Protein AF-A0AAW6M8Z7-F1 (afdb_monomer)

Nearest PDB structures (foldseek):
  5mqp-assembly6_F  TM=1.005E+00  e=2.403E-05  Bacteroides thetaiotaomicron
  5olq-assembly3_C  TM=9.081E-01  e=1.894E-02  Bacteroides thetaiotaomicron
  3vsv-assembly1_C  TM=9.622E-01  e=9.103E-01  Thermoanaerobacterium saccharolyticum JW/SL-YS485
  6kqt-assembly1_A  TM=6.271E-01  e=4.774E-01  Eubacterium ramulus ATCC 29099
  6kqs-assembly1_A  TM=6.191E-01  e=9.103E-01  Eubacterium ramulus ATCC 29099

Mean predicted aligned error: 6.56 Å

Structure (mmCIF, N/CA/C/O backbone):
data_AF-A0AAW6M8Z7-F1
#
_entry.id   AF-A0AAW6M8Z7-F1
#
loop_
_atom_site.group_PDB
_atom_site.id
_atom_site.type_symbol
_atom_site.label_atom_id
_atom_site.label_alt_id
_atom_site.label_comp_id
_atom_site.label_asym_id
_atom_site.label_entity_id
_atom_site.label_seq_id
_atom_site.pdbx_PDB_ins_code
_atom_site.Cartn_x
_atom_site.Cartn_y
_atom_site.Cartn_z
_atom_site.occupancy
_atom_site.B_iso_or_equiv
_atom_site.auth_seq_id
_atom_site.auth_comp_id
_atom_site.auth_asym_id
_atom_site.auth_atom_id
_atom_site.pdbx_PDB_model_num
ATOM 1 N N . MET A 1 1 ? -29.162 4.398 35.207 1.00 60.16 1 MET A N 1
ATOM 2 C CA . MET A 1 1 ? -29.189 3.414 34.095 1.00 60.16 1 MET A CA 1
ATOM 3 C C . MET A 1 1 ? -28.975 2.025 34.680 1.00 60.16 1 MET A C 1
ATOM 5 O O . MET A 1 1 ? -28.087 1.881 35.499 1.00 60.16 1 MET A O 1
ATOM 9 N N . SER A 1 2 ? -29.790 1.026 34.326 1.00 78.19 2 SER A N 1
ATOM 10 C CA . SER A 1 2 ? -29.606 -0.351 34.822 1.00 78.19 2 SER A CA 1
ATOM 11 C C . SER A 1 2 ? -28.331 -0.974 34.235 1.00 78.19 2 SER A C 1
ATOM 13 O O . SER A 1 2 ? -28.096 -0.832 33.034 1.00 78.19 2 SER A O 1
ATOM 15 N N . ASN A 1 3 ? -27.554 -1.699 35.046 1.00 84.62 3 ASN A N 1
ATOM 16 C CA . ASN A 1 3 ? -26.299 -2.368 34.656 1.00 84.62 3 ASN A CA 1
ATOM 17 C C . ASN A 1 3 ? -26.455 -3.220 33.386 1.00 84.62 3 ASN A C 1
ATOM 19 O O . ASN A 1 3 ? -25.570 -3.256 32.537 1.00 84.62 3 ASN A O 1
ATOM 23 N N . ARG A 1 4 ? -27.631 -3.829 33.197 1.00 84.94 4 ARG A N 1
ATOM 24 C CA . ARG A 1 4 ? -27.962 -4.637 32.017 1.00 84.94 4 ARG A CA 1
ATOM 25 C C . ARG A 1 4 ? -27.996 -3.818 30.720 1.00 84.94 4 ARG A C 1
ATOM 27 O O . ARG A 1 4 ? -27.595 -4.315 29.676 1.00 84.94 4 ARG A O 1
ATOM 34 N N . ARG A 1 5 ? -28.444 -2.559 30.783 1.00 85.88 5 ARG A N 1
ATOM 35 C CA . ARG A 1 5 ? -28.437 -1.639 29.632 1.00 85.88 5 ARG A CA 1
ATOM 36 C C . ARG A 1 5 ? -27.023 -1.180 29.299 1.00 85.88 5 ARG A C 1
ATOM 38 O O . ARG A 1 5 ? -26.700 -1.084 28.126 1.00 85.88 5 ARG A O 1
ATOM 45 N N . ILE A 1 6 ? -26.194 -0.941 30.318 1.00 90.19 6 ILE A N 1
ATOM 46 C CA . ILE A 1 6 ? -24.786 -0.575 30.122 1.00 90.19 6 ILE A CA 1
ATOM 47 C C . ILE A 1 6 ? -24.067 -1.713 29.395 1.00 90.19 6 ILE A C 1
ATOM 49 O O . ILE A 1 6 ? -23.526 -1.473 28.328 1.00 90.19 6 ILE A O 1
ATOM 53 N N . ILE A 1 7 ? -24.185 -2.953 29.883 1.00 91.44 7 ILE A N 1
ATOM 54 C CA . ILE A 1 7 ? -23.569 -4.137 29.257 1.00 91.44 7 ILE A CA 1
ATOM 55 C C . ILE A 1 7 ? -24.000 -4.300 27.793 1.00 91.44 7 ILE A C 1
ATOM 57 O O . ILE A 1 7 ? -23.159 -4.532 26.928 1.00 91.44 7 ILE A O 1
ATOM 61 N N . LEU A 1 8 ? -25.296 -4.148 27.500 1.00 91.81 8 LEU A N 1
ATOM 62 C CA . LEU A 1 8 ? -25.809 -4.257 26.130 1.00 91.81 8 LEU A CA 1
ATOM 63 C C . LEU A 1 8 ? -25.257 -3.161 25.210 1.00 91.81 8 LEU A C 1
ATOM 65 O O . LEU A 1 8 ? -24.881 -3.458 24.080 1.00 91.81 8 LEU A O 1
ATOM 69 N N . ILE A 1 9 ? -25.174 -1.916 25.689 1.00 91.38 9 ILE A N 1
ATOM 70 C CA . ILE A 1 9 ? -24.618 -0.801 24.911 1.00 91.38 9 ILE A CA 1
ATOM 71 C C . ILE A 1 9 ? -23.126 -1.027 24.659 1.00 91.38 9 ILE A C 1
ATOM 73 O O . ILE A 1 9 ? -22.681 -0.890 23.526 1.00 91.38 9 ILE A O 1
ATOM 77 N N . THR A 1 10 ? -22.355 -1.427 25.675 1.00 89.25 10 THR A N 1
ATOM 78 C CA . THR A 1 10 ? -20.914 -1.671 25.510 1.00 89.25 10 THR A CA 1
ATOM 79 C C . THR A 1 10 ? -20.645 -2.816 24.531 1.00 89.25 10 THR A C 1
ATOM 81 O O . THR A 1 10 ? -19.781 -2.686 23.668 1.00 89.25 10 THR A O 1
ATOM 84 N N . ALA A 1 11 ? -21.408 -3.911 24.613 1.00 89.25 11 ALA A N 1
ATOM 85 C CA . ALA A 1 11 ? -21.285 -5.038 23.689 1.00 89.25 11 ALA A CA 1
ATOM 86 C C . ALA A 1 11 ? -21.635 -4.652 22.242 1.00 89.25 11 ALA A C 1
ATOM 88 O O . ALA A 1 11 ? -20.953 -5.076 21.312 1.00 89.25 11 ALA A O 1
ATOM 89 N N . LEU A 1 12 ? -22.663 -3.818 22.046 1.00 88.12 12 LEU A N 1
ATOM 90 C CA . LEU A 1 12 ? -23.069 -3.362 20.718 1.00 88.12 12 LEU A CA 1
ATOM 91 C C . LEU A 1 12 ? -22.045 -2.395 20.101 1.00 88.12 12 LEU A C 1
ATOM 93 O O . LEU A 1 12 ? -21.726 -2.532 18.924 1.00 88.12 12 LEU A O 1
ATOM 97 N N . SER A 1 13 ? -21.476 -1.480 20.894 1.00 86.12 13 SER A N 1
ATOM 98 C CA . SER A 1 13 ? -20.431 -0.551 20.434 1.00 86.12 13 SER A CA 1
ATOM 99 C C . SER A 1 13 ? -19.133 -1.255 20.026 1.00 86.12 13 SER A C 1
ATOM 101 O O . SER A 1 13 ? -18.443 -0.800 19.117 1.00 86.12 13 SER A O 1
ATOM 103 N N . LEU A 1 14 ? -18.788 -2.371 20.677 1.00 84.06 14 LEU A N 1
ATOM 104 C CA . LEU A 1 14 ? -17.616 -3.174 20.310 1.00 84.06 14 LEU A CA 1
ATOM 105 C C . LEU A 1 14 ? -17.804 -3.901 18.972 1.00 84.06 14 LEU A C 1
ATOM 107 O O . LEU A 1 14 ? -16.829 -4.124 18.259 1.00 84.06 14 LEU A O 1
ATOM 111 N N . LEU A 1 15 ? -19.044 -4.239 18.607 1.00 81.62 15 LEU A N 1
ATOM 112 C CA . LEU A 1 15 ? -19.346 -4.933 17.354 1.00 81.62 15 LEU A CA 1
ATOM 113 C C . LEU A 1 15 ? -19.161 -4.047 16.112 1.00 81.62 15 LEU A C 1
ATOM 115 O O . LEU A 1 15 ? -18.995 -4.566 15.012 1.00 81.62 15 LEU A O 1
ATOM 119 N N . THR A 1 16 ? -19.206 -2.723 16.272 1.00 77.31 16 THR A N 1
ATOM 120 C CA . THR A 1 16 ? -19.145 -1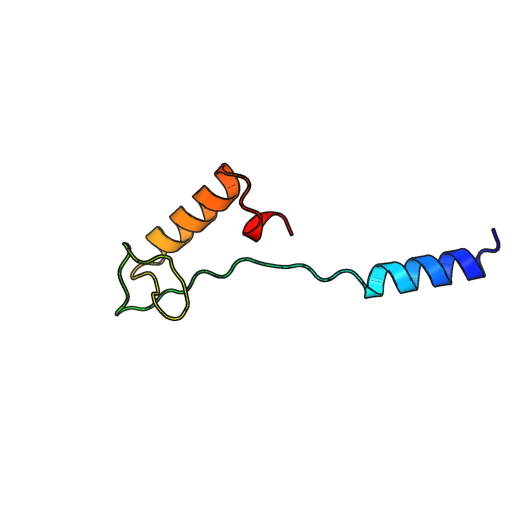.760 15.161 1.00 77.31 16 THR A CA 1
ATOM 121 C C . THR A 1 16 ? -17.740 -1.223 14.883 1.00 77.31 16 THR A C 1
ATOM 123 O O . THR A 1 16 ? -17.576 -0.387 13.998 1.00 77.31 16 THR A O 1
ATOM 126 N N . PHE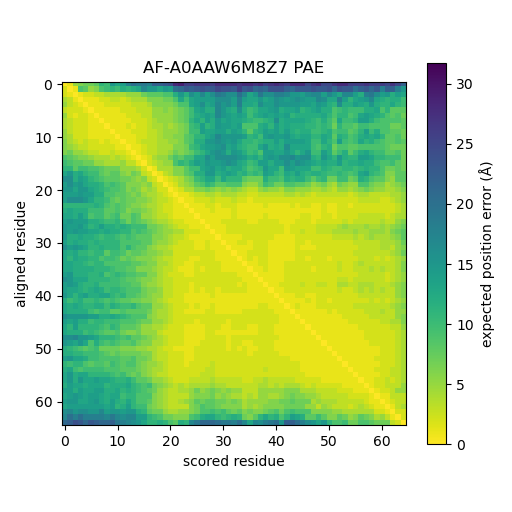 A 1 17 ? -16.720 -1.667 15.623 1.00 75.94 17 PHE A N 1
ATOM 127 C CA . PHE A 1 17 ? -15.349 -1.190 15.446 1.00 75.94 17 PHE A CA 1
ATOM 128 C C . PHE A 1 17 ? -14.667 -1.909 14.270 1.00 75.94 17 PHE A C 1
ATOM 130 O O . PHE A 1 17 ? -14.057 -2.965 14.435 1.00 75.94 17 PHE A O 1
ATOM 137 N N . VAL A 1 18 ? -14.789 -1.345 13.066 1.00 71.38 18 VAL A N 1
ATOM 138 C CA . VAL A 1 18 ? -14.071 -1.798 11.865 1.00 71.38 18 VAL A CA 1
ATOM 139 C C . VAL A 1 18 ? -12.894 -0.857 11.633 1.00 71.38 18 VAL A C 1
ATOM 141 O O . VAL A 1 18 ? -13.095 0.304 11.299 1.00 71.38 18 VAL A O 1
ATOM 144 N N . GLY A 1 19 ? -11.670 -1.349 11.826 1.00 72.38 19 GLY A N 1
ATOM 145 C CA . GLY A 1 19 ? -10.459 -0.588 11.517 1.00 72.38 19 GLY A CA 1
ATOM 146 C C . GLY A 1 19 ? -10.107 -0.696 10.036 1.00 72.38 19 GLY A C 1
ATOM 147 O O . GLY A 1 19 ? -10.035 -1.805 9.498 1.00 72.38 19 GLY A O 1
ATOM 148 N N . HIS A 1 20 ? -9.857 0.435 9.379 1.00 76.19 20 HIS A N 1
ATOM 149 C CA . HIS A 1 20 ? -9.366 0.459 8.003 1.00 76.19 20 HIS A CA 1
ATOM 150 C C . HIS A 1 20 ? -7.849 0.679 7.978 1.00 76.19 20 HIS A C 1
ATOM 152 O O . HIS A 1 20 ? -7.331 1.611 8.584 1.00 76.19 20 HIS A O 1
ATOM 158 N N . ALA A 1 21 ? -7.124 -0.178 7.254 1.00 84.69 21 ALA A N 1
ATOM 159 C CA . ALA A 1 21 ? -5.681 -0.060 7.068 1.00 84.69 21 ALA A CA 1
ATOM 160 C C . ALA A 1 21 ? -5.344 0.205 5.595 1.00 84.69 21 ALA A C 1
ATOM 162 O O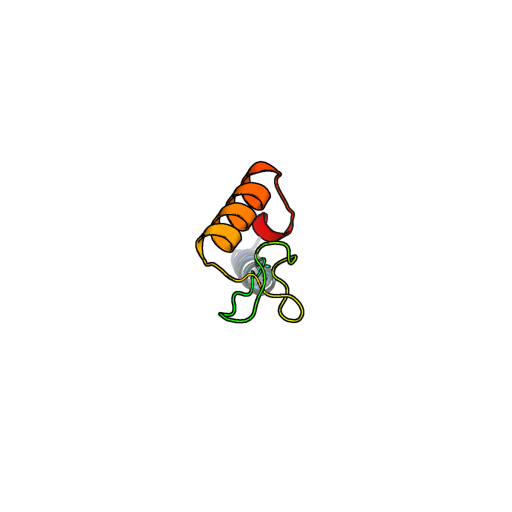 . ALA A 1 21 ? -5.949 -0.370 4.692 1.00 84.69 21 ALA A O 1
ATOM 163 N N . GLY A 1 22 ? -4.372 1.084 5.348 1.00 89.75 22 GLY A N 1
ATOM 164 C CA . GLY A 1 22 ? -3.823 1.306 4.015 1.00 89.75 22 GLY A CA 1
ATOM 165 C C . GLY A 1 22 ? -2.840 0.222 3.584 1.00 89.75 22 GLY A C 1
ATOM 166 O O . GLY A 1 22 ? -1.815 0.025 4.239 1.00 89.75 22 GLY A O 1
ATOM 167 N N . ASP A 1 23 ? -3.091 -0.389 2.429 1.00 93.50 23 ASP A N 1
ATOM 168 C CA . ASP A 1 23 ? -2.192 -1.370 1.819 1.00 93.50 23 ASP A CA 1
ATOM 169 C C . ASP A 1 23 ? -1.205 -0.727 0.832 1.00 93.50 23 ASP A C 1
ATOM 171 O O . ASP A 1 23 ? -1.561 0.173 0.067 1.00 93.50 23 ASP A O 1
ATOM 175 N N . ILE A 1 24 ? 0.032 -1.237 0.802 1.00 95.69 24 ILE A N 1
ATOM 176 C CA . ILE A 1 24 ? 1.050 -0.897 -0.205 1.00 95.69 24 ILE A CA 1
ATOM 177 C C . ILE A 1 24 ? 1.601 -2.195 -0.799 1.00 95.69 24 ILE A C 1
ATOM 179 O O . ILE A 1 24 ? 2.183 -3.019 -0.095 1.00 95.69 24 ILE A O 1
ATOM 183 N N . TRP A 1 25 ? 1.443 -2.359 -2.108 1.00 97.12 25 TRP A N 1
ATOM 184 C CA . TRP A 1 25 ? 1.849 -3.542 -2.857 1.00 97.12 25 TRP A CA 1
ATOM 185 C C . TRP A 1 25 ? 3.265 -3.398 -3.415 1.00 97.12 25 TRP A C 1
ATOM 187 O O . TRP A 1 25 ? 3.652 -2.344 -3.927 1.00 97.12 25 TRP A O 1
ATOM 197 N N . VAL A 1 26 ? 4.025 -4.494 -3.352 1.00 97.06 26 VAL A N 1
ATOM 198 C CA . VAL A 1 26 ? 5.411 -4.585 -3.830 1.00 97.06 26 VAL A CA 1
ATOM 199 C C . VAL A 1 26 ? 5.561 -5.824 -4.710 1.00 97.06 26 VAL A C 1
ATOM 201 O O . VAL A 1 26 ? 5.036 -6.887 -4.385 1.00 97.06 26 VAL A O 1
ATOM 204 N N . SER A 1 27 ? 6.272 -5.698 -5.828 1.00 97.19 27 SER A N 1
ATOM 205 C CA . SER A 1 27 ? 6.555 -6.795 -6.756 1.00 97.19 27 SER A CA 1
ATOM 206 C C . SER A 1 27 ? 7.937 -6.614 -7.386 1.00 97.19 27 SER A C 1
ATOM 208 O O . SER A 1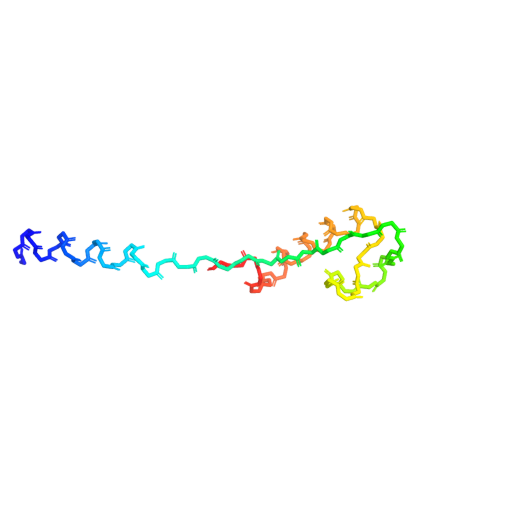 27 ? 8.267 -5.492 -7.762 1.00 97.19 27 SER A O 1
ATOM 210 N N . PRO A 1 28 ? 8.720 -7.689 -7.613 1.00 95.62 28 PRO A N 1
ATOM 211 C CA . PRO A 1 28 ? 10.012 -7.592 -8.298 1.00 95.62 28 PRO A CA 1
ATOM 212 C C . PRO A 1 28 ? 9.943 -6.976 -9.704 1.00 95.62 28 PRO A C 1
ATOM 214 O O . PRO A 1 28 ? 10.932 -6.434 -10.180 1.00 95.62 28 PRO A O 1
ATOM 217 N N . ARG A 1 29 ? 8.782 -7.057 -10.373 1.00 96.62 29 ARG A N 1
ATOM 218 C CA . ARG A 1 29 ? 8.540 -6.439 -11.694 1.00 96.62 29 ARG A CA 1
ATOM 219 C C . ARG A 1 29 ? 7.862 -5.065 -11.607 1.00 96.62 29 ARG A C 1
ATOM 221 O O . ARG A 1 29 ? 7.427 -4.540 -12.626 1.00 96.62 29 ARG A O 1
ATOM 228 N N . GLY A 1 30 ? 7.679 -4.538 -10.397 1.00 95.44 30 GLY A N 1
ATOM 229 C CA . GLY A 1 30 ? 7.088 -3.225 -10.163 1.00 95.44 30 GLY A CA 1
ATOM 230 C C . GLY A 1 30 ? 8.047 -2.086 -10.503 1.00 95.44 30 GLY A C 1
ATOM 231 O O . GLY A 1 30 ? 9.137 -2.292 -11.033 1.00 95.44 30 GLY A O 1
ATOM 232 N N . ASN A 1 31 ? 7.651 -0.866 -10.153 1.00 96.94 31 ASN A N 1
ATOM 233 C CA . ASN A 1 31 ? 8.474 0.330 -10.309 1.00 96.94 31 ASN A CA 1
ATOM 234 C C . ASN A 1 31 ? 8.283 1.232 -9.081 1.00 96.94 31 ASN A C 1
ATOM 236 O O . ASN A 1 31 ? 7.166 1.447 -8.623 1.00 96.94 31 ASN A O 1
ATOM 240 N N . ASP A 1 32 ? 9.364 1.769 -8.514 1.00 96.81 32 ASP A N 1
ATOM 241 C CA . ASP A 1 32 ? 9.299 2.629 -7.323 1.00 96.81 32 ASP A CA 1
ATOM 242 C C . ASP A 1 32 ? 8.606 3.980 -7.555 1.00 96.81 32 ASP A C 1
ATOM 244 O O . ASP A 1 32 ? 8.203 4.638 -6.585 1.00 96.81 32 ASP A O 1
ATOM 248 N N . GLN A 1 33 ? 8.437 4.366 -8.821 1.00 96.44 33 GLN A N 1
ATOM 249 C CA . GLN A 1 33 ? 7.630 5.510 -9.245 1.00 96.44 33 GLN A CA 1
ATOM 250 C C . GLN A 1 33 ? 6.122 5.229 -9.197 1.00 96.44 33 GLN A C 1
ATOM 252 O O . GLN A 1 33 ? 5.343 6.175 -9.134 1.00 96.44 33 GLN A O 1
ATOM 257 N N . ASN A 1 34 ? 5.706 3.959 -9.172 1.00 97.12 34 ASN A N 1
ATOM 258 C CA . ASN A 1 34 ? 4.295 3.587 -9.104 1.00 97.12 34 ASN A CA 1
ATOM 259 C C . ASN A 1 34 ? 3.666 4.000 -7.771 1.00 97.12 34 ASN A C 1
ATOM 261 O O . ASN A 1 34 ? 4.364 4.225 -6.787 1.00 97.12 34 ASN A O 1
ATOM 265 N N . ASP A 1 35 ? 2.344 4.055 -7.693 1.00 94.12 35 ASP A N 1
ATOM 266 C CA . ASP A 1 35 ? 1.622 4.471 -6.486 1.00 94.12 35 ASP A CA 1
ATOM 267 C C . ASP A 1 35 ? 1.560 3.398 -5.380 1.00 94.12 35 ASP A C 1
ATOM 269 O O . 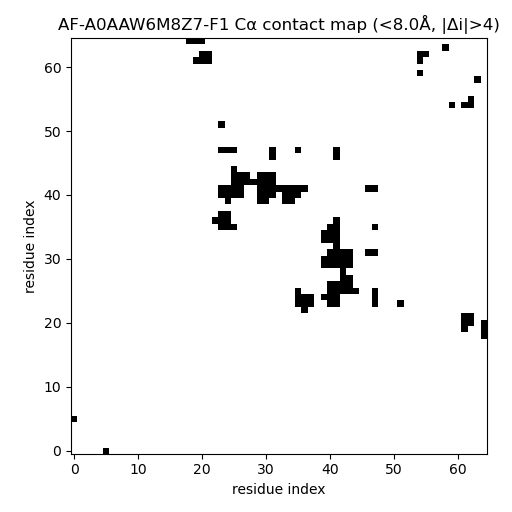ASP A 1 35 ? 1.182 3.706 -4.249 1.00 94.12 35 ASP A O 1
ATOM 273 N N . GLY A 1 36 ? 1.978 2.160 -5.665 1.00 94.44 36 GLY A N 1
ATOM 274 C CA . GLY A 1 36 ? 1.951 1.059 -4.703 1.00 94.44 36 GLY A CA 1
ATOM 275 C C . GLY A 1 36 ? 0.582 0.392 -4.580 1.00 94.44 36 GLY A C 1
ATOM 276 O O . GLY A 1 36 ? 0.321 -0.286 -3.589 1.00 94.44 36 GLY A O 1
ATOM 277 N N . THR A 1 37 ? -0.298 0.560 -5.564 1.00 96.12 37 THR A N 1
ATOM 278 C CA . THR A 1 37 ? -1.538 -0.217 -5.681 1.00 96.12 37 THR A CA 1
ATOM 279 C C . THR A 1 37 ? -1.258 -1.632 -6.189 1.00 96.12 37 THR A C 1
ATOM 281 O O . THR A 1 37 ? -0.194 -1.929 -6.729 1.00 96.12 37 THR A O 1
ATOM 284 N N . ARG A 1 38 ? -2.238 -2.536 -6.074 1.00 94.88 38 ARG A N 1
ATOM 285 C CA . ARG A 1 38 ? -2.097 -3.908 -6.592 1.00 94.88 38 ARG A CA 1
ATOM 286 C C . ARG A 1 38 ? -1.858 -3.951 -8.106 1.00 94.88 38 ARG A C 1
ATOM 288 O O . ARG A 1 38 ? -1.181 -4.850 -8.590 1.00 94.88 38 ARG A O 1
ATOM 295 N N . GLN A 1 39 ? -2.432 -2.993 -8.833 1.00 96.69 39 GLN A N 1
ATOM 296 C CA . GLN A 1 39 ? -2.301 -2.852 -10.286 1.00 96.69 39 GLN A CA 1
ATOM 297 C C . GLN A 1 39 ? -0.957 -2.221 -10.668 1.00 96.69 39 GLN A C 1
ATOM 299 O O . GLN A 1 39 ? -0.376 -2.595 -11.683 1.00 96.69 39 GLN A O 1
ATOM 304 N N . SER A 1 40 ? -0.446 -1.312 -9.832 1.00 96.38 40 SER A N 1
ATOM 305 C CA . SER A 1 40 ? 0.817 -0.608 -10.041 1.00 96.38 40 SER A CA 1
ATOM 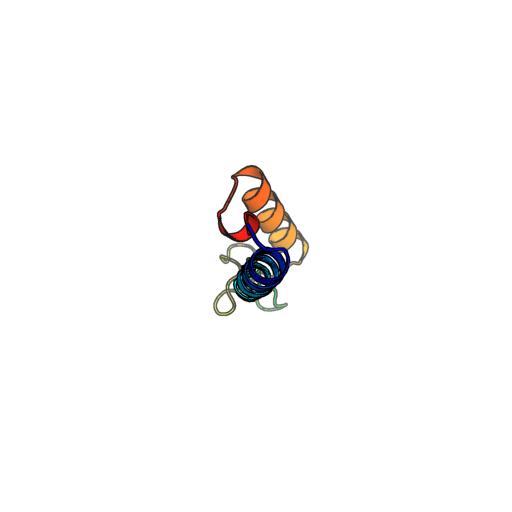306 C C . SER A 1 40 ? 1.702 -0.703 -8.784 1.00 96.38 40 SER A C 1
ATOM 308 O O . SER A 1 40 ? 1.814 0.243 -7.999 1.00 96.38 40 SER A O 1
ATOM 310 N N . PRO A 1 41 ? 2.324 -1.872 -8.532 1.00 97.25 41 PRO A N 1
ATOM 311 C CA . PRO A 1 41 ? 3.089 -2.100 -7.311 1.00 97.25 41 PRO A CA 1
ATOM 312 C C . PRO A 1 41 ? 4.453 -1.400 -7.350 1.00 97.25 41 PRO A C 1
ATOM 314 O O . PRO A 1 41 ? 5.042 -1.202 -8.419 1.00 97.25 41 PRO A O 1
ATOM 317 N N . LYS A 1 42 ? 4.996 -1.096 -6.167 1.00 97.25 42 LYS A N 1
ATOM 318 C CA . LYS A 1 42 ? 6.390 -0.658 -5.989 1.00 97.25 42 LYS A CA 1
ATOM 319 C C . LYS A 1 42 ? 7.368 -1.779 -6.360 1.00 97.25 42 LYS A C 1
ATOM 321 O O . LYS A 1 42 ? 7.019 -2.955 -6.258 1.00 97.25 42 LYS A O 1
ATOM 326 N N . ALA A 1 43 ? 8.602 -1.433 -6.732 1.00 97.44 43 ALA A N 1
ATOM 327 C CA . ALA A 1 43 ? 9.649 -2.427 -6.990 1.00 97.44 43 ALA A CA 1
ATOM 328 C C . ALA A 1 43 ? 10.340 -2.877 -5.696 1.00 97.44 43 ALA A 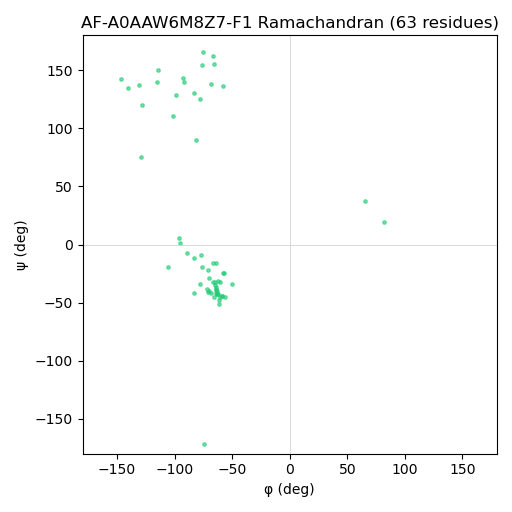C 1
ATOM 330 O O . ALA A 1 43 ? 10.620 -4.057 -5.499 1.00 97.44 43 ALA A O 1
ATOM 331 N N . THR A 1 44 ? 10.618 -1.926 -4.802 1.00 97.69 44 THR A N 1
ATOM 332 C CA . THR A 1 44 ? 11.426 -2.148 -3.603 1.00 97.69 44 THR A CA 1
ATOM 333 C C . THR A 1 44 ? 10.622 -1.988 -2.318 1.00 97.69 44 THR A C 1
ATOM 335 O O . THR A 1 44 ? 9.698 -1.182 -2.202 1.00 97.69 44 THR A O 1
ATOM 338 N N . LEU A 1 45 ? 11.027 -2.726 -1.284 1.00 96.75 45 LEU A N 1
ATOM 339 C CA . LEU A 1 45 ? 10.455 -2.572 0.054 1.00 96.75 45 LEU A CA 1
ATOM 340 C C . LEU A 1 45 ? 10.807 -1.207 0.673 1.00 96.75 45 LEU A C 1
ATOM 342 O O . LEU A 1 45 ? 10.022 -0.628 1.426 1.00 96.75 45 LEU A O 1
ATOM 346 N N . THR A 1 46 ? 11.981 -0.663 0.343 1.00 97.56 46 THR A N 1
ATOM 347 C CA . THR A 1 46 ? 12.445 0.641 0.833 1.00 97.56 46 THR A CA 1
ATOM 348 C C . THR A 1 46 ? 11.530 1.773 0.373 1.00 97.56 46 THR A C 1
ATOM 350 O O . THR A 1 46 ? 11.194 2.653 1.175 1.00 97.56 46 THR A O 1
ATOM 353 N N . SER A 1 47 ? 11.096 1.753 -0.892 1.00 97.12 47 SER A N 1
ATOM 354 C CA . SER A 1 47 ? 10.183 2.762 -1.438 1.00 97.12 47 SER A CA 1
ATOM 355 C C . SER A 1 47 ? 8.788 2.658 -0.814 1.00 97.12 47 SER A C 1
ATOM 357 O O . SER A 1 47 ? 8.236 3.681 -0.402 1.00 97.12 47 SER A O 1
ATOM 359 N N . ALA A 1 48 ? 8.270 1.441 -0.624 1.00 97.06 48 ALA A N 1
ATOM 360 C CA . ALA A 1 48 ? 7.013 1.194 0.081 1.00 97.06 48 ALA A CA 1
ATOM 361 C C . ALA A 1 48 ? 7.061 1.698 1.534 1.00 97.06 48 ALA A C 1
ATOM 363 O O . ALA A 1 48 ? 6.172 2.423 1.984 1.00 97.06 48 ALA A O 1
ATOM 364 N N . ARG A 1 49 ? 8.148 1.415 2.268 1.00 96.81 49 ARG A N 1
ATOM 365 C CA . ARG A 1 49 ? 8.322 1.915 3.642 1.00 96.81 49 ARG A CA 1
ATOM 366 C C . ARG A 1 49 ? 8.426 3.440 3.686 1.00 96.81 49 ARG A C 1
ATOM 368 O O . ARG A 1 49 ? 7.924 4.047 4.630 1.00 96.81 49 ARG A O 1
ATOM 375 N N . ARG A 1 50 ? 9.063 4.071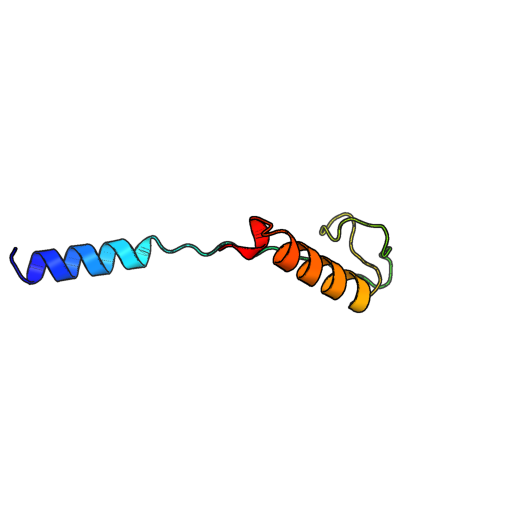 2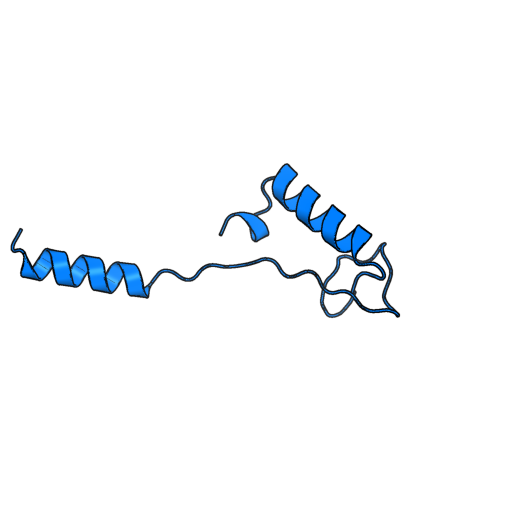.691 1.00 97.19 50 ARG A N 1
ATOM 376 C CA . ARG A 1 50 ? 9.098 5.538 2.566 1.00 97.19 50 ARG A CA 1
ATOM 377 C C . ARG A 1 50 ? 7.693 6.101 2.396 1.00 97.19 50 ARG A C 1
ATOM 379 O O . ARG A 1 50 ? 7.332 7.003 3.138 1.00 97.19 50 ARG A O 1
ATOM 386 N N . GLN A 1 51 ? 6.891 5.531 1.503 1.00 95.94 51 GLN A N 1
ATOM 387 C CA . GLN A 1 51 ? 5.503 5.945 1.307 1.00 95.94 51 GLN A CA 1
ATOM 388 C C . GLN A 1 51 ? 4.673 5.811 2.589 1.00 95.94 51 GLN A C 1
ATOM 390 O O . GLN A 1 51 ? 4.003 6.760 2.980 1.00 95.94 51 GLN A O 1
ATOM 395 N N . ALA A 1 52 ? 4.801 4.699 3.317 1.00 95.06 52 ALA A N 1
ATOM 396 C CA . ALA A 1 52 ? 4.117 4.535 4.598 1.00 95.06 52 ALA A CA 1
ATOM 397 C C . ALA A 1 52 ? 4.555 5.576 5.651 1.00 95.06 52 ALA A C 1
ATOM 399 O O . ALA A 1 52 ? 3.774 5.939 6.532 1.00 95.06 52 ALA A O 1
ATOM 400 N N . ARG A 1 53 ? 5.812 6.043 5.619 1.00 96.00 53 ARG A N 1
ATOM 401 C CA . ARG A 1 53 ? 6.267 7.150 6.481 1.00 96.00 53 ARG A CA 1
ATOM 402 C C . ARG A 1 53 ? 5.660 8.478 6.049 1.00 96.00 53 ARG A C 1
ATOM 404 O O . ARG A 1 53 ? 5.233 9.233 6.911 1.00 96.00 53 ARG A O 1
ATOM 411 N N . GLU A 1 54 ? 5.578 8.736 4.749 1.00 96.06 54 GLU A N 1
ATOM 412 C CA . GLU A 1 54 ? 4.958 9.956 4.224 1.00 96.06 54 GLU A CA 1
ATOM 413 C C . GLU A 1 54 ? 3.469 10.035 4.558 1.00 96.06 54 GLU A C 1
ATOM 415 O O . GLU A 1 54 ? 2.996 11.091 4.970 1.00 96.06 54 GLU A O 1
ATOM 420 N N . TRP A 1 55 ? 2.746 8.918 4.486 1.00 94.44 55 TRP A N 1
ATOM 421 C CA . TRP A 1 55 ? 1.356 8.848 4.937 1.00 94.44 55 TRP A CA 1
ATOM 422 C C . TRP A 1 55 ? 1.215 9.208 6.420 1.00 94.44 55 TRP A C 1
ATOM 424 O O . TRP A 1 55 ? 0.373 10.022 6.780 1.00 94.44 55 TRP A O 1
ATOM 434 N N . ARG A 1 56 ? 2.101 8.689 7.281 1.00 93.06 56 ARG A N 1
ATOM 435 C CA . ARG A 1 56 ? 2.141 9.075 8.704 1.00 93.06 56 ARG A CA 1
ATOM 436 C C . ARG A 1 56 ? 2.479 10.554 8.893 1.00 93.06 56 ARG A C 1
ATOM 438 O O . ARG A 1 56 ? 1.860 11.212 9.716 1.00 93.06 56 ARG A O 1
ATOM 445 N N . ARG A 1 57 ? 3.445 11.079 8.132 1.00 95.50 57 ARG A N 1
ATOM 446 C CA . ARG A 1 57 ? 3.886 12.482 8.213 1.00 95.50 57 ARG A CA 1
ATOM 447 C C . ARG A 1 57 ? 2.778 13.455 7.812 1.00 95.50 57 ARG A C 1
ATOM 449 O O . ARG A 1 57 ? 2.678 14.532 8.384 1.00 95.50 57 ARG A O 1
ATOM 456 N N . THR A 1 58 ? 1.992 13.093 6.804 1.00 94.25 58 THR A N 1
ATOM 457 C CA . THR A 1 58 ? 0.922 13.936 6.252 1.00 94.25 58 THR A CA 1
ATOM 458 C C . THR A 1 58 ? -0.425 13.733 6.937 1.00 94.25 58 THR A C 1
ATOM 460 O O . THR A 1 58 ? -1.347 14.493 6.659 1.00 94.25 58 THR A O 1
ATOM 463 N N . GLY A 1 59 ? -0.544 12.748 7.833 1.00 88.12 59 GLY A N 1
ATOM 464 C CA . GLY A 1 59 ? -1.828 12.384 8.429 1.00 88.12 59 GLY A CA 1
ATOM 465 C C . GLY A 1 59 ? -2.804 11.831 7.390 1.00 88.12 59 GLY A C 1
ATOM 466 O O . GLY A 1 59 ? -3.988 12.147 7.432 1.00 88.12 59 GLY A O 1
ATOM 467 N N . ASP A 1 60 ? -2.311 11.054 6.421 1.00 89.31 60 ASP A N 1
ATOM 468 C CA . ASP A 1 60 ? -3.155 10.423 5.405 1.00 89.31 60 ASP A CA 1
ATOM 469 C C . ASP A 1 60 ? -4.206 9.527 6.081 1.00 89.31 60 ASP A C 1
ATOM 471 O O . ASP A 1 60 ? -3.896 8.754 6.992 1.00 89.31 60 ASP A O 1
ATOM 475 N N . ASN A 1 61 ? -5.451 9.605 5.608 1.00 84.25 61 ASN A N 1
ATOM 476 C CA . ASN A 1 61 ? -6.585 8.883 6.182 1.00 84.25 61 ASN A CA 1
ATOM 477 C C . ASN A 1 61 ? -6.378 7.356 6.205 1.00 84.25 61 ASN A C 1
ATOM 479 O O . ASN A 1 61 ? -6.920 6.664 7.057 1.00 84.25 61 ASN A O 1
ATOM 483 N N . ARG A 1 62 ? -5.529 6.825 5.315 1.00 83.00 62 ARG A N 1
ATOM 484 C CA . ARG A 1 62 ? -5.127 5.407 5.277 1.00 83.00 62 ARG A CA 1
ATOM 485 C C . ARG A 1 62 ? -4.350 4.939 6.511 1.00 83.00 62 ARG A C 1
ATOM 487 O O . ARG A 1 62 ? -4.156 3.739 6.696 1.00 83.00 62 ARG A O 1
ATOM 494 N N . VAL A 1 63 ? -3.834 5.876 7.301 1.00 80.50 63 VAL A N 1
ATOM 495 C CA . VAL A 1 63 ? -3.071 5.625 8.529 1.00 80.50 63 VAL A CA 1
ATOM 496 C C . VAL A 1 63 ? -3.901 5.929 9.776 1.00 80.50 63 VAL A C 1
ATOM 498 O O . VAL A 1 63 ? -3.552 5.447 10.850 1.00 80.50 63 VAL A O 1
ATOM 501 N N . LEU A 1 64 ? -4.972 6.718 9.647 1.00 67.75 64 LEU A N 1
ATOM 502 C CA . LEU A 1 64 ? -5.695 7.269 10.792 1.00 67.75 64 LEU A CA 1
ATOM 503 C C . LEU A 1 64 ? -6.730 6.329 11.421 1.00 67.75 64 LEU A C 1
ATOM 505 O O . LEU A 1 64 ? -7.086 6.593 12.563 1.00 67.75 64 LEU A O 1
ATOM 509 N N . GLY A 1 65 ? -7.068 5.206 10.773 1.00 58.28 65 GLY A N 1
ATOM 510 C CA . GLY A 1 65 ? -7.818 4.099 11.385 1.00 58.28 65 GLY A CA 1
ATOM 511 C C . GLY A 1 65 ? -9.298 4.378 11.588 1.00 58.28 65 GLY A C 1
ATOM 512 O O . GLY A 1 65 ? -9.632 5.207 12.458 1.00 58.28 65 GLY A O 1
#

pLDDT: mean 89.79, std 9.24, range [58.28, 97.69]

Organism: NCBI:txid246787

Foldseek 3Di:
DDPVVVVVVVVVVVVPDDDAADAFAEDCPADLPFPRDPVHHHNDPVSVVVVVVVCVVVVPPNHVD

Radius of gyration: 18.95 Å; Cα contacts (8 Å, |Δi|>4): 72; chains: 1; bounding box: 42×22×46 Å

InterPro domains:
  IPR011050 Pectin lyase fold/virulence factor [SSF51126] (8-52)
  IPR012334 Pectin lyase fold [G3DSA:2.160.20.10] (14-63)

Secondary structure (DSSP, 8-state):
--HHHHHHHHHHHHHT---------B-TT--TTS---SSS-BS-HHHHHHHHHHHHHHT-HHHH-

Sequence (65 aa):
MSNRRIILITALSLLTFVGHAGDIWVSPRGNDQNDGTRQSPKATLTSARRQAREWRRTGDNRVLG

Solvent-accessible surface area (backbone atoms only — not comparable to full-atom values): 3864 Å² total; per-residue (Å²): 132,60,69,70,58,51,55,52,51,55,56,54,60,62,74,68,71,76,79,54,77,61,81,72,32,67,34,89,86,37,38,66,86,40,90,14,41,88,91,39,18,10,34,40,70,68,52,48,53,48,50,59,48,49,34,60,74,69,64,35,70,50,69,67,85